Protein AF-A0A6N7NYR9-F1 (afdb_monomer_lite)

Structure (mmCIF, N/CA/C/O backbone):
data_AF-A0A6N7NYR9-F1
#
_entry.id   AF-A0A6N7NYR9-F1
#
loop_
_atom_site.group_PDB
_atom_site.id
_atom_site.type_symbol
_atom_site.label_atom_id
_atom_site.label_alt_id
_atom_site.label_comp_id
_atom_site.label_asym_id
_atom_site.label_entity_id
_atom_site.label_seq_id
_atom_site.pdbx_PDB_ins_code
_atom_site.Cartn_x
_atom_site.Cartn_y
_atom_site.Cartn_z
_atom_site.occupancy
_atom_site.B_iso_or_equiv
_atom_site.auth_seq_id
_atom_site.auth_comp_id
_atom_site.auth_asym_id
_atom_site.auth_atom_id
_atom_site.pdbx_PDB_model_num
ATOM 1 N N . GLN A 1 1 ? -9.505 4.081 -7.356 1.00 65.94 1 GLN A N 1
ATOM 2 C CA . GLN A 1 1 ? -8.941 3.521 -8.604 1.00 65.94 1 GLN A CA 1
ATOM 3 C C . GLN A 1 1 ? -8.918 4.533 -9.745 1.00 65.94 1 GLN A C 1
ATOM 5 O O . GLN A 1 1 ? -7.825 4.899 -10.143 1.00 65.94 1 GLN A O 1
ATOM 10 N N . ILE A 1 2 ? -10.057 5.074 -10.204 1.00 75.88 2 ILE A N 1
ATOM 11 C CA . ILE A 1 2 ? -10.077 6.109 -11.266 1.00 75.88 2 ILE A CA 1
ATOM 12 C C . ILE A 1 2 ? -9.399 7.412 -10.801 1.00 75.88 2 ILE A C 1
ATOM 14 O O . ILE A 1 2 ? -8.433 7.857 -11.411 1.00 75.88 2 ILE A O 1
ATOM 18 N N . ALA A 1 3 ? -9.830 7.973 -9.664 1.00 72.38 3 ALA A N 1
ATOM 19 C CA . ALA A 1 3 ? -9.231 9.189 -9.097 1.00 72.38 3 ALA A CA 1
ATOM 20 C C . ALA A 1 3 ? -7.747 9.008 -8.720 1.00 72.38 3 ALA A C 1
ATOM 22 O O . ALA A 1 3 ? -6.929 9.899 -8.921 1.00 72.38 3 ALA A O 1
ATOM 23 N N . GLY A 1 4 ? -7.396 7.823 -8.214 1.00 71.38 4 GLY A N 1
ATOM 24 C CA . GLY A 1 4 ? -6.023 7.461 -7.870 1.00 71.38 4 GLY A CA 1
ATOM 25 C C . GLY A 1 4 ? -5.103 7.330 -9.089 1.00 71.38 4 GLY A C 1
ATOM 26 O O . GLY A 1 4 ? -3.965 7.787 -9.044 1.00 71.38 4 GLY A O 1
ATOM 27 N N . GLY A 1 5 ? -5.609 6.766 -10.191 1.00 72.75 5 GLY A N 1
ATOM 28 C CA . GLY A 1 5 ? -4.920 6.749 -11.483 1.00 72.75 5 GLY A CA 1
ATOM 29 C C . GLY A 1 5 ? -4.698 8.163 -12.015 1.00 72.75 5 GLY A C 1
ATOM 30 O O . GLY A 1 5 ? -3.567 8.527 -12.302 1.00 72.75 5 GLY A O 1
ATOM 31 N N . TRP A 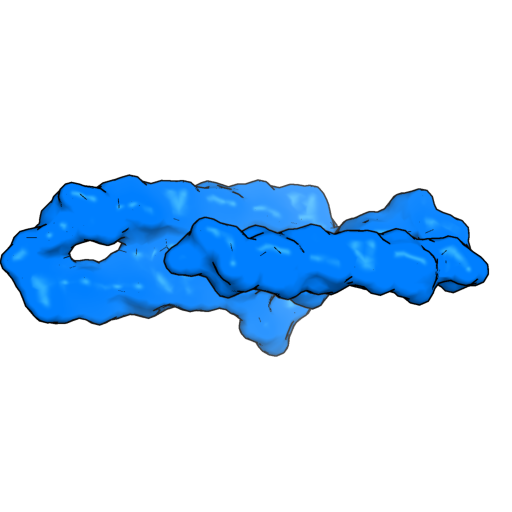1 6 ? -5.733 9.008 -11.997 1.00 78.94 6 TRP A N 1
ATOM 32 C CA . TRP A 1 6 ? -5.621 10.421 -12.384 1.00 78.94 6 TRP A CA 1
ATOM 33 C C . TRP A 1 6 ? -4.576 11.195 -11.555 1.00 78.94 6 TRP A C 1
ATOM 35 O O . TRP A 1 6 ? -3.785 11.969 -12.096 1.00 78.94 6 TRP A O 1
ATOM 45 N N . LEU A 1 7 ? -4.517 10.949 -10.242 1.00 74.69 7 LEU A N 1
ATOM 46 C CA . LEU A 1 7 ? -3.482 11.492 -9.353 1.00 74.69 7 LEU A CA 1
ATOM 47 C C . LEU A 1 7 ? -2.082 10.978 -9.719 1.00 74.69 7 LEU A C 1
ATOM 49 O O . LEU A 1 7 ? -1.133 11.762 -9.765 1.00 74.69 7 LEU A O 1
ATOM 53 N N . GLY A 1 8 ? -1.948 9.680 -10.005 1.00 76.38 8 GLY A N 1
ATOM 54 C CA . GLY A 1 8 ? -0.730 9.063 -10.541 1.00 76.38 8 GLY A CA 1
ATOM 55 C C . GLY A 1 8 ? -0.271 9.702 -11.850 1.00 76.38 8 GLY A C 1
ATOM 56 O O . GLY A 1 8 ? 0.928 9.921 -12.039 1.00 76.38 8 GLY A O 1
ATOM 57 N N . ASP A 1 9 ? -1.219 10.069 -12.707 1.00 80.62 9 ASP A N 1
ATOM 58 C CA . ASP A 1 9 ? -0.951 10.677 -14.002 1.00 80.62 9 ASP A CA 1
ATOM 59 C C . ASP A 1 9 ? -0.490 12.130 -13.890 1.00 80.62 9 ASP A C 1
ATOM 61 O O . ASP A 1 9 ? 0.371 12.556 -14.661 1.00 80.62 9 ASP A O 1
ATOM 65 N N . ARG A 1 10 ? -1.007 12.873 -12.905 1.00 84.00 10 ARG A N 1
ATOM 66 C CA . ARG A 1 10 ? -0.692 14.293 -12.708 1.00 84.00 10 ARG A CA 1
ATOM 67 C C . ARG A 1 10 ? 0.541 14.542 -11.836 1.00 84.00 10 ARG A C 1
ATOM 69 O O . ARG A 1 10 ? 1.304 15.462 -12.114 1.00 84.00 10 ARG A O 1
ATOM 76 N N . LEU A 1 11 ? 0.726 13.768 -10.765 1.00 85.75 11 LEU A N 1
ATOM 77 C CA . LEU A 1 11 ? 1.817 13.966 -9.793 1.00 85.75 11 LEU A CA 1
ATOM 78 C C . LEU A 1 11 ? 3.027 13.058 -10.042 1.00 85.75 11 LEU A C 1
ATOM 80 O O . LEU A 1 11 ? 4.093 13.269 -9.455 1.00 85.75 11 LEU A O 1
ATOM 84 N N . GLY A 1 12 ? 2.862 12.058 -10.907 1.00 87.25 12 GLY A N 1
ATOM 85 C CA . GLY A 1 12 ? 3.843 11.019 -11.160 1.00 87.25 12 GLY A CA 1
ATOM 86 C C . GLY A 1 12 ? 3.841 9.921 -10.085 1.00 87.25 12 GLY A C 1
ATOM 87 O O . GLY A 1 12 ? 3.456 10.143 -8.931 1.00 87.25 12 GLY A O 1
ATOM 88 N N . PRO A 1 13 ? 4.330 8.717 -10.431 1.00 89.31 13 PRO A N 1
ATOM 89 C CA . PRO A 1 13 ? 4.159 7.530 -9.601 1.00 89.31 13 PRO A CA 1
ATOM 90 C C . PRO A 1 13 ? 4.820 7.630 -8.223 1.00 89.31 13 PRO A C 1
ATOM 92 O O . PRO A 1 13 ? 4.248 7.181 -7.236 1.00 89.31 13 PRO A O 1
ATOM 95 N N . ARG A 1 14 ? 5.996 8.264 -8.124 1.00 90.31 14 ARG A N 1
ATOM 96 C CA . ARG A 1 14 ? 6.729 8.388 -6.854 1.00 90.31 14 ARG A CA 1
ATOM 97 C C . ARG A 1 14 ? 5.940 9.166 -5.798 1.00 90.31 14 ARG A C 1
ATOM 99 O O . ARG A 1 14 ? 5.810 8.696 -4.673 1.00 90.31 14 ARG A O 1
ATOM 106 N N . LYS A 1 15 ? 5.431 10.354 -6.144 1.00 91.12 15 LYS A N 1
ATOM 107 C CA . LYS A 1 15 ? 4.694 11.208 -5.196 1.00 91.12 15 LYS A CA 1
ATOM 108 C C . LYS A 1 15 ? 3.362 10.573 -4.815 1.00 91.12 15 LYS A C 1
ATOM 110 O O . LYS A 1 15 ? 3.016 10.552 -3.640 1.00 91.12 15 LYS A O 1
ATOM 115 N N . THR A 1 16 ? 2.659 10.003 -5.789 1.00 91.25 16 THR A N 1
ATOM 116 C CA . THR A 1 16 ? 1.370 9.353 -5.545 1.00 91.25 16 THR A CA 1
ATOM 117 C C . THR A 1 16 ? 1.512 8.135 -4.632 1.00 91.25 16 THR A C 1
ATOM 119 O O . THR A 1 16 ? 0.738 8.015 -3.687 1.00 91.25 16 THR A O 1
ATOM 122 N N . LEU A 1 17 ? 2.530 7.285 -4.826 1.00 90.94 17 LEU A N 1
ATOM 123 C CA . LEU A 1 17 ? 2.792 6.154 -3.924 1.00 90.94 17 LEU A CA 1
ATOM 124 C C . LEU A 1 17 ? 3.156 6.605 -2.504 1.00 90.94 17 LEU A C 1
ATOM 126 O O . LEU A 1 17 ? 2.681 5.998 -1.550 1.00 90.94 17 LEU A O 1
ATOM 130 N N . LEU A 1 18 ? 3.935 7.683 -2.351 1.00 92.75 18 LEU A N 1
ATOM 131 C CA . LEU A 1 18 ? 4.253 8.242 -1.031 1.00 92.75 18 LEU A CA 1
ATOM 132 C C . LEU A 1 18 ? 3.001 8.741 -0.298 1.00 92.75 18 LEU A C 1
ATOM 134 O O . LEU A 1 18 ? 2.831 8.442 0.880 1.00 92.75 18 LEU A O 1
ATOM 138 N N . ILE A 1 19 ? 2.110 9.459 -0.989 1.00 91.06 19 ILE A N 1
ATOM 139 C CA . ILE A 1 19 ? 0.851 9.947 -0.404 1.00 91.06 19 ILE A CA 1
ATOM 140 C C . ILE A 1 19 ? -0.049 8.769 -0.009 1.00 91.06 19 ILE A C 1
ATOM 142 O O . ILE A 1 19 ? -0.567 8.743 1.104 1.00 91.06 19 ILE A O 1
ATOM 146 N N . CYS A 1 20 ? -0.197 7.775 -0.889 1.00 91.12 20 CYS A N 1
ATOM 147 C CA . CYS A 1 20 ? -0.988 6.576 -0.602 1.00 91.12 20 CYS A CA 1
ATOM 148 C C . CYS A 1 20 ? -0.442 5.816 0.607 1.00 91.12 20 CYS A C 1
ATOM 150 O O . CYS A 1 20 ? -1.204 5.473 1.506 1.00 91.12 20 CYS A O 1
ATOM 152 N N . GLY A 1 21 ? 0.878 5.611 0.655 1.00 92.06 21 GLY A N 1
ATOM 153 C CA . GLY A 1 21 ? 1.551 4.964 1.777 1.00 92.06 21 GLY A CA 1
ATOM 154 C C . GLY A 1 21 ? 1.381 5.736 3.084 1.00 92.06 21 GLY A C 1
ATOM 155 O O . GLY A 1 21 ? 1.102 5.129 4.109 1.00 92.06 21 GLY A O 1
ATOM 156 N N . ALA A 1 22 ? 1.468 7.069 3.057 1.00 93.69 22 ALA A N 1
ATOM 157 C CA . ALA A 1 22 ? 1.247 7.895 4.243 1.00 93.69 22 ALA A CA 1
ATOM 158 C C . ALA A 1 22 ? -0.194 7.782 4.773 1.00 93.69 22 ALA A C 1
ATOM 160 O O . ALA A 1 22 ? -0.386 7.603 5.976 1.00 93.69 22 ALA A O 1
ATOM 161 N N . ILE A 1 23 ? -1.195 7.833 3.884 1.00 92.06 23 ILE A N 1
ATOM 162 C CA . ILE A 1 23 ? -2.610 7.652 4.251 1.00 92.06 23 ILE A CA 1
ATOM 163 C C . ILE A 1 23 ? -2.835 6.247 4.817 1.00 92.06 23 ILE A C 1
ATOM 165 O O . ILE A 1 23 ? -3.458 6.110 5.866 1.00 92.06 23 ILE A O 1
ATOM 169 N N . T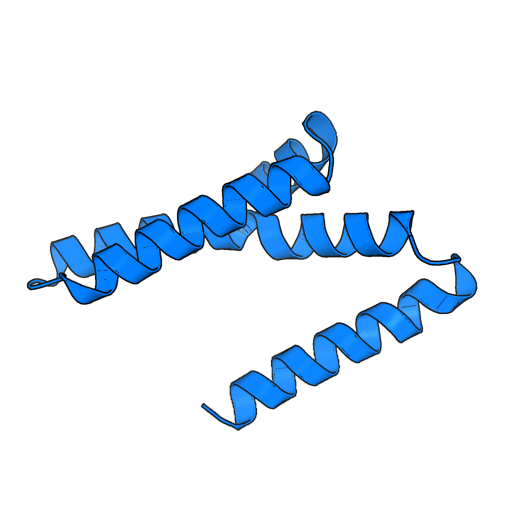RP A 1 24 ? -2.297 5.218 4.157 1.00 94.00 24 TRP A N 1
ATOM 170 C CA . TRP A 1 24 ? -2.400 3.827 4.600 1.00 94.00 24 TRP A CA 1
ATOM 171 C C . TRP A 1 24 ? -1.779 3.616 5.986 1.00 94.00 24 TRP A C 1
ATOM 173 O O . TRP A 1 24 ? -2.424 3.043 6.865 1.00 94.00 24 TRP A O 1
ATOM 183 N N . SER A 1 25 ? -0.572 4.136 6.223 1.00 94.38 25 SER A N 1
ATOM 184 C CA . SER A 1 25 ? 0.103 4.036 7.520 1.00 94.38 25 SER A CA 1
ATOM 185 C C . SER A 1 25 ? -0.674 4.758 8.619 1.00 94.38 25 SER A C 1
ATOM 187 O O . SER A 1 25 ? -0.907 4.185 9.681 1.00 94.38 25 SER A O 1
ATOM 189 N N . ALA A 1 26 ? -1.126 5.990 8.366 1.00 94.25 26 ALA A N 1
ATOM 190 C CA . ALA A 1 26 ? -1.919 6.748 9.332 1.00 94.25 26 ALA A CA 1
ATOM 191 C C . ALA A 1 26 ? -3.245 6.041 9.656 1.00 94.25 26 ALA A C 1
ATOM 193 O O . ALA A 1 26 ? -3.603 5.915 10.825 1.00 94.25 26 ALA A O 1
ATOM 194 N N . ALA A 1 27 ? -3.947 5.532 8.639 1.00 93.75 27 ALA A N 1
ATOM 195 C CA . ALA A 1 27 ? -5.180 4.770 8.817 1.00 93.75 27 ALA A CA 1
ATOM 196 C C . ALA A 1 27 ? -4.948 3.485 9.622 1.00 93.75 27 ALA A C 1
ATOM 198 O O . ALA A 1 27 ? -5.715 3.192 10.534 1.00 93.75 27 ALA A O 1
ATOM 199 N N . THR A 1 28 ? -3.863 2.761 9.344 1.00 94.19 28 THR A N 1
ATOM 200 C CA . THR A 1 28 ? -3.494 1.537 10.071 1.00 94.19 28 THR A CA 1
ATOM 201 C C . THR A 1 28 ? -3.209 1.819 11.545 1.00 94.19 28 THR A C 1
ATOM 203 O O . THR A 1 28 ? -3.706 1.101 12.409 1.00 94.19 28 THR A O 1
ATOM 206 N N . ILE A 1 29 ? -2.482 2.899 11.847 1.00 95.19 29 ILE A N 1
ATOM 207 C CA . ILE A 1 29 ? -2.243 3.338 13.229 1.00 95.19 29 ILE A CA 1
ATOM 208 C C . ILE A 1 29 ? -3.570 3.688 13.910 1.00 95.19 29 ILE A C 1
ATOM 210 O O . ILE A 1 29 ? -3.822 3.213 15.013 1.00 95.19 29 ILE A O 1
ATOM 214 N N . MET A 1 30 ? -4.445 4.454 13.248 1.00 92.50 30 MET A N 1
ATOM 215 C CA . MET A 1 30 ? -5.756 4.816 13.799 1.00 92.50 30 MET A CA 1
ATOM 216 C C . MET A 1 30 ? -6.618 3.593 14.117 1.00 92.50 30 MET A C 1
ATOM 218 O O . MET A 1 30 ? -7.272 3.589 15.155 1.00 92.50 30 MET A O 1
ATOM 222 N N . ILE A 1 31 ? -6.589 2.548 13.280 1.00 94.31 31 ILE A N 1
ATOM 223 C CA . ILE A 1 31 ? -7.308 1.287 13.536 1.00 94.31 31 ILE A CA 1
ATOM 224 C C . ILE A 1 31 ? -6.884 0.667 14.877 1.00 94.31 31 ILE A C 1
ATOM 226 O O . ILE A 1 31 ? -7.733 0.112 15.569 1.00 94.31 31 ILE A O 1
ATOM 230 N N . GLY A 1 32 ? -5.615 0.800 15.277 1.00 93.38 32 GLY A N 1
ATOM 231 C CA . GLY A 1 32 ? -5.115 0.304 16.565 1.00 93.38 32 GLY A CA 1
ATOM 232 C C . GLY A 1 32 ? -5.722 0.986 17.798 1.00 93.38 32 GLY A C 1
ATOM 233 O O . GLY A 1 32 ? -5.662 0.419 18.883 1.00 93.38 32 GLY A O 1
ATOM 234 N N . PHE A 1 33 ? -6.335 2.163 17.634 1.00 95.06 33 PHE A N 1
ATOM 235 C CA . PHE A 1 33 ? -6.983 2.939 18.703 1.00 95.06 33 PHE A CA 1
ATOM 236 C C . PHE A 1 33 ? -8.513 2.980 18.569 1.00 95.06 33 PHE A C 1
ATOM 238 O O . PHE A 1 33 ? -9.183 3.804 19.188 1.00 95.06 33 PHE A O 1
ATOM 245 N N . VAL A 1 34 ? -9.092 2.140 17.710 1.00 95.56 34 VAL A N 1
ATOM 246 C CA . VAL A 1 34 ? -10.540 2.100 17.500 1.00 95.56 34 VAL A CA 1
ATOM 247 C C . VAL A 1 34 ? -11.228 1.373 18.654 1.00 95.56 34 VAL A C 1
ATOM 249 O O . VAL A 1 34 ? -10.991 0.192 18.881 1.00 95.56 34 VAL A O 1
ATOM 252 N N . GLU A 1 35 ? -12.162 2.059 19.311 1.00 93.81 35 GLU A N 1
ATOM 253 C CA . GLU A 1 35 ? -12.953 1.509 20.426 1.00 93.81 35 GLU A CA 1
ATOM 254 C C . GLU A 1 35 ? -14.433 1.262 20.069 1.00 93.81 35 GLU A C 1
ATOM 256 O O . GLU A 1 35 ? -15.207 0.781 20.893 1.00 93.81 35 GLU A O 1
ATOM 261 N N . GLY A 1 36 ? -14.862 1.579 18.841 1.00 94.31 36 GLY A N 1
ATOM 262 C CA . GLY A 1 36 ? -16.272 1.506 18.455 1.00 94.31 36 GLY A CA 1
ATOM 263 C C . GLY A 1 36 ? -16.511 1.254 16.968 1.00 94.31 36 GLY A C 1
ATOM 264 O O . GLY A 1 36 ? -15.649 1.471 16.120 1.00 94.31 36 GLY A O 1
ATOM 265 N N . ALA A 1 37 ? -17.725 0.813 16.631 1.00 94.25 37 ALA A N 1
ATOM 266 C CA . ALA A 1 37 ? -18.083 0.459 15.256 1.00 94.25 37 ALA A CA 1
ATOM 267 C C . ALA A 1 37 ? -17.982 1.652 14.287 1.00 94.25 37 ALA A C 1
ATOM 269 O O . ALA A 1 37 ? -17.496 1.503 13.170 1.00 94.25 37 ALA A O 1
ATOM 270 N N . MET A 1 38 ? -18.392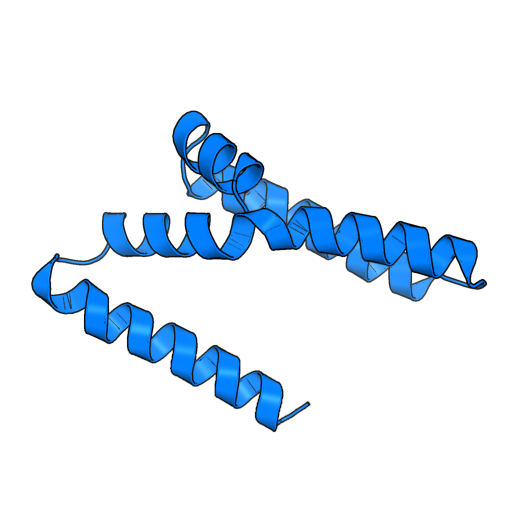 2.851 14.714 1.00 93.38 38 MET A N 1
ATOM 271 C CA . MET A 1 38 ? -18.351 4.038 13.853 1.00 93.38 38 MET A CA 1
ATOM 272 C C . MET A 1 38 ? -16.916 4.512 13.584 1.00 93.38 38 MET A C 1
ATOM 274 O O . MET A 1 38 ? -16.576 4.841 12.447 1.00 93.38 38 MET A O 1
ATOM 278 N N . SER A 1 39 ? -16.048 4.495 14.603 1.00 91.25 39 SER A N 1
ATOM 279 C CA . SER A 1 39 ? -14.627 4.817 14.433 1.00 91.25 39 SER A CA 1
ATOM 280 C C . SER A 1 39 ? -13.907 3.759 13.594 1.00 91.25 39 SER A C 1
ATOM 282 O O . SER A 1 39 ? -13.063 4.119 12.773 1.00 91.25 39 SER A O 1
ATOM 284 N N . LEU A 1 40 ? -14.307 2.484 13.688 1.00 93.31 40 LEU A N 1
ATOM 285 C CA . LEU A 1 40 ? -13.817 1.428 12.800 1.00 93.31 40 LEU A CA 1
ATOM 286 C C . LEU A 1 40 ? -14.176 1.698 11.338 1.00 93.31 40 LEU A C 1
ATOM 288 O O . LEU A 1 40 ? -13.315 1.600 10.464 1.00 93.31 40 LEU A O 1
ATOM 292 N N . VAL A 1 41 ? -15.438 2.047 11.066 1.00 95.44 41 VAL A N 1
ATOM 293 C CA . VAL A 1 41 ? -15.916 2.352 9.709 1.00 95.44 41 VAL A CA 1
ATOM 294 C C . VAL A 1 41 ? -15.162 3.545 9.129 1.00 95.44 41 VAL A C 1
ATOM 296 O O . VAL A 1 41 ? -14.677 3.462 8.001 1.00 95.44 41 VAL A O 1
ATOM 299 N N . ALA A 1 42 ? -14.992 4.620 9.902 1.00 92.69 42 ALA A N 1
ATOM 300 C CA . ALA A 1 42 ? -14.228 5.788 9.470 1.00 92.69 42 ALA A CA 1
ATOM 301 C C . ALA A 1 42 ? -12.763 5.434 9.158 1.00 92.69 42 ALA A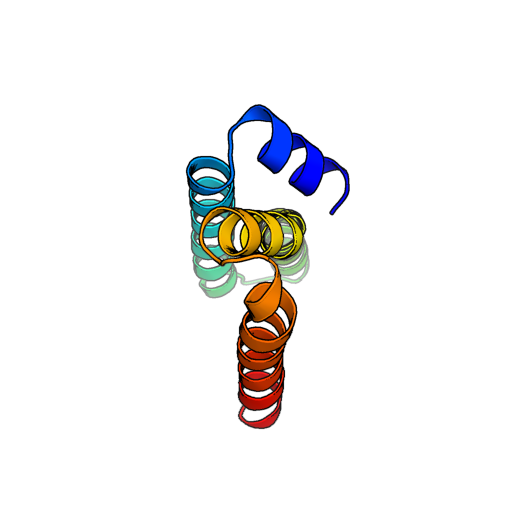 C 1
ATOM 303 O O . ALA A 1 42 ? -12.245 5.802 8.101 1.00 92.69 42 ALA A O 1
ATOM 304 N N . ALA A 1 43 ? -12.108 4.663 10.031 1.00 93.12 43 ALA A N 1
ATOM 305 C CA . ALA A 1 43 ? -10.724 4.249 9.829 1.00 93.12 43 ALA A CA 1
ATOM 306 C C . ALA A 1 43 ? -10.564 3.333 8.599 1.00 93.12 43 ALA A C 1
ATOM 308 O O . ALA A 1 43 ? -9.626 3.499 7.819 1.00 93.12 43 ALA A O 1
ATOM 309 N N . ARG A 1 44 ? -11.514 2.418 8.359 1.00 94.00 44 ARG A N 1
ATOM 310 C CA . ARG A 1 44 ? -11.536 1.555 7.163 1.00 94.00 44 ARG A CA 1
ATOM 311 C C . ARG A 1 44 ? -11.831 2.322 5.883 1.00 94.00 44 ARG A C 1
ATOM 313 O O . ARG A 1 44 ? -11.259 2.004 4.844 1.00 94.00 44 ARG A O 1
ATOM 320 N N . PHE A 1 45 ? -12.675 3.345 5.953 1.00 92.75 45 PHE A N 1
ATOM 321 C CA . PHE A 1 45 ? -12.922 4.227 4.821 1.00 92.75 45 PHE A CA 1
ATOM 322 C C . PHE A 1 45 ? -11.644 4.975 4.419 1.00 92.75 45 PHE A C 1
ATOM 324 O O . PHE A 1 45 ? -11.274 4.972 3.245 1.00 92.75 45 PHE A O 1
ATOM 331 N N . LEU A 1 46 ? -10.913 5.532 5.392 1.00 91.12 46 LEU A N 1
ATOM 332 C CA . LEU A 1 46 ? -9.619 6.180 5.149 1.00 91.12 46 LEU A CA 1
ATOM 333 C C . LEU A 1 46 ? -8.573 5.206 4.597 1.00 91.12 46 LEU A C 1
ATOM 335 O O . LEU A 1 46 ? -7.858 5.549 3.654 1.00 91.12 46 LEU A O 1
ATOM 339 N N . LEU A 1 47 ? -8.523 3.982 5.130 1.00 92.69 47 LEU A N 1
ATOM 340 C CA . LEU A 1 47 ? -7.657 2.925 4.610 1.00 92.69 47 LEU A CA 1
ATOM 341 C C . LEU A 1 47 ? -7.953 2.647 3.126 1.00 92.69 47 LEU A C 1
ATOM 343 O O . LEU A 1 47 ? -7.041 2.666 2.300 1.00 92.69 47 LEU A O 1
ATOM 347 N N . GLY A 1 48 ? -9.234 2.498 2.768 1.00 90.38 48 GLY A N 1
ATOM 348 C CA . GLY A 1 48 ? -9.662 2.272 1.385 1.00 90.38 48 GLY A CA 1
ATOM 349 C C . GLY A 1 48 ? -9.302 3.419 0.432 1.00 90.38 48 GLY A C 1
ATOM 350 O O . GLY A 1 48 ? -8.957 3.176 -0.728 1.00 90.38 48 GLY A O 1
ATOM 351 N N . ILE A 1 49 ? -9.311 4.670 0.910 1.00 87.56 49 ILE A N 1
ATOM 352 C CA . ILE A 1 49 ? -8.824 5.824 0.133 1.00 87.56 49 ILE A CA 1
ATOM 353 C C . ILE A 1 49 ? -7.322 5.683 -0.160 1.00 87.56 49 ILE A C 1
ATOM 355 O O . ILE A 1 49 ? -6.904 5.902 -1.300 1.00 87.56 49 ILE A O 1
ATOM 359 N N . GLY A 1 50 ? -6.522 5.290 0.838 1.00 84.25 50 GLY A N 1
ATOM 360 C CA . GLY A 1 50 ? -5.078 5.084 0.689 1.00 84.25 50 GLY A CA 1
ATOM 361 C C . GLY A 1 50 ? -4.728 3.965 -0.296 1.00 84.25 50 GLY A C 1
ATOM 362 O O . GLY A 1 50 ? -3.851 4.129 -1.145 1.00 84.25 50 GLY A O 1
ATOM 363 N N . GLU A 1 51 ? -5.458 2.850 -0.252 1.00 85.69 51 GLU A N 1
ATOM 364 C CA . GLU A 1 51 ? -5.216 1.690 -1.124 1.00 85.69 51 GLU A CA 1
ATOM 365 C C . GLU A 1 51 ? -5.713 1.903 -2.560 1.00 85.69 51 GLU A C 1
ATOM 367 O O . GLU A 1 51 ? -5.146 1.370 -3.519 1.00 85.69 51 GLU A O 1
ATOM 372 N N . GLY A 1 52 ? -6.739 2.739 -2.740 1.00 83.12 52 GLY A N 1
ATOM 373 C CA . GLY A 1 52 ? -7.440 2.903 -4.009 1.00 83.12 52 GLY A CA 1
ATOM 374 C C . GLY A 1 52 ? -6.587 3.399 -5.185 1.00 83.12 52 GLY A C 1
ATOM 375 O O . GLY A 1 52 ? -7.015 3.227 -6.331 1.00 83.12 52 GLY A O 1
ATOM 376 N N . SER A 1 53 ? -5.422 4.013 -4.951 1.00 80.25 53 SER A N 1
ATOM 377 C CA . SER A 1 53 ? -4.478 4.448 -6.006 1.00 80.25 53 SER A CA 1
ATOM 378 C C . SER A 1 53 ? -3.243 3.569 -6.129 1.00 80.25 53 SER A C 1
ATOM 380 O O . SER A 1 53 ? -2.534 3.676 -7.132 1.00 80.25 53 SER A O 1
ATOM 382 N N . ALA A 1 54 ? -2.937 2.763 -5.113 1.00 84.50 54 ALA A N 1
ATOM 383 C CA . ALA A 1 54 ? -1.629 2.134 -4.980 1.00 84.50 54 ALA A CA 1
ATOM 384 C C . ALA A 1 54 ? -1.346 1.189 -6.153 1.00 84.50 54 ALA A C 1
ATOM 386 O O . ALA A 1 54 ? -0.306 1.299 -6.797 1.00 84.50 54 ALA A O 1
ATOM 387 N N . PHE A 1 55 ? -2.316 0.342 -6.502 1.00 85.56 55 PHE A N 1
ATOM 388 C CA . PHE A 1 55 ? -2.173 -0.656 -7.560 1.00 85.56 55 PHE A CA 1
ATOM 389 C C . PHE A 1 55 ? -1.941 -0.073 -8.976 1.00 85.56 55 PHE A C 1
ATOM 391 O O . PHE A 1 55 ? -0.925 -0.416 -9.594 1.00 85.56 55 PHE A O 1
ATOM 398 N N . PRO A 1 56 ? -2.781 0.844 -9.512 1.00 86.19 56 PRO A N 1
ATOM 399 C CA . PRO A 1 56 ? -2.532 1.435 -10.832 1.00 86.19 56 PRO A CA 1
ATOM 400 C C . PRO A 1 56 ? -1.245 2.274 -10.864 1.00 86.19 56 PRO A C 1
ATOM 402 O O . PRO A 1 56 ? -0.508 2.253 -11.851 1.00 86.19 56 PRO A O 1
ATOM 405 N N . THR A 1 57 ? -0.922 2.961 -9.765 1.00 88.56 57 THR A N 1
ATOM 406 C CA . THR A 1 57 ? 0.290 3.786 -9.671 1.00 88.56 57 THR A CA 1
ATOM 407 C C . THR A 1 57 ? 1.557 2.930 -9.627 1.00 88.56 57 THR A C 1
ATOM 409 O O . THR A 1 57 ? 2.528 3.241 -10.316 1.00 88.56 57 THR A O 1
ATOM 412 N N . ALA A 1 58 ? 1.547 1.827 -8.871 1.00 88.19 58 ALA A N 1
ATOM 413 C CA . ALA A 1 58 ? 2.644 0.862 -8.817 1.00 88.19 58 ALA A CA 1
ATOM 414 C C . ALA A 1 58 ? 2.841 0.164 -10.168 1.00 88.19 58 ALA A C 1
ATOM 416 O O . ALA A 1 58 ? 3.971 0.021 -10.631 1.00 88.19 58 ALA A O 1
ATOM 417 N N . THR A 1 59 ? 1.744 -0.180 -10.851 1.00 89.31 59 THR A N 1
ATOM 418 C CA . THR A 1 59 ? 1.789 -0.743 -12.207 1.00 89.31 59 THR A CA 1
ATOM 419 C C . THR A 1 59 ? 2.466 0.218 -13.181 1.00 89.31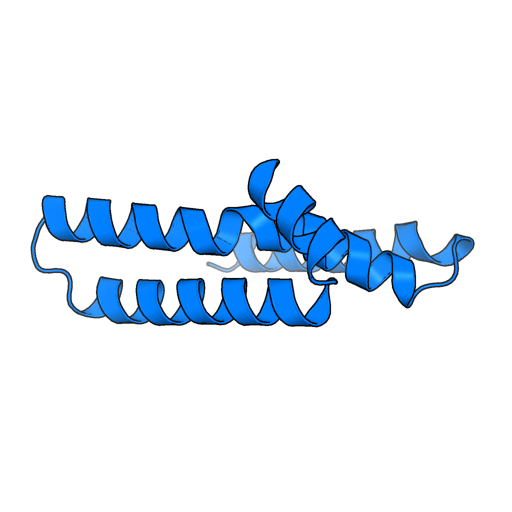 59 THR A C 1
ATOM 421 O O . THR A 1 59 ? 3.349 -0.181 -13.945 1.00 89.31 59 THR A O 1
ATOM 424 N N . ARG A 1 60 ? 2.119 1.509 -13.111 1.00 87.62 60 ARG A N 1
ATOM 425 C CA . ARG A 1 60 ? 2.749 2.551 -13.927 1.00 87.62 60 ARG A CA 1
ATOM 426 C C . ARG A 1 60 ? 4.220 2.767 -13.565 1.00 87.62 60 ARG A C 1
ATOM 428 O O . ARG A 1 60 ? 5.048 2.904 -14.461 1.00 87.62 60 ARG A O 1
ATOM 435 N N . ALA A 1 61 ? 4.559 2.759 -12.277 1.00 90.81 61 ALA A N 1
ATOM 436 C CA . ALA A 1 61 ? 5.942 2.848 -11.813 1.00 90.81 61 ALA A CA 1
ATOM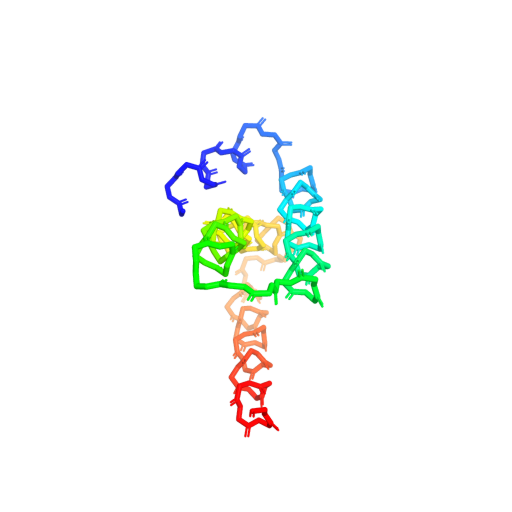 437 C C . ALA A 1 61 ? 6.797 1.704 -12.380 1.00 90.81 61 ALA A C 1
ATOM 439 O O . ALA A 1 61 ? 7.869 1.945 -12.932 1.00 90.81 61 ALA A O 1
ATOM 440 N N . LEU A 1 62 ? 6.279 0.475 -12.318 1.00 92.56 62 LEU A N 1
ATOM 441 C CA . LEU A 1 62 ? 6.939 -0.707 -12.857 1.00 92.56 62 LEU A CA 1
ATOM 442 C C . LEU A 1 62 ? 7.111 -0.610 -14.377 1.00 92.56 62 LEU A C 1
ATOM 444 O O . LEU A 1 62 ? 8.188 -0.899 -14.891 1.00 92.56 62 LEU A O 1
ATOM 448 N N . ALA A 1 63 ? 6.092 -0.141 -15.101 1.00 90.31 63 ALA A N 1
ATOM 449 C CA . ALA A 1 63 ? 6.185 0.062 -16.546 1.00 90.31 63 ALA A CA 1
ATOM 450 C C . ALA A 1 63 ? 7.241 1.114 -16.939 1.00 90.31 63 ALA A C 1
ATOM 452 O O . ALA A 1 63 ? 7.880 0.964 -17.981 1.00 90.31 63 ALA A O 1
ATOM 453 N N . ASN A 1 64 ? 7.449 2.144 -16.111 1.00 90.81 64 ASN A N 1
ATOM 454 C CA . ASN A 1 64 ? 8.468 3.170 -16.348 1.00 90.81 64 ASN A CA 1
ATOM 455 C C . ASN A 1 64 ? 9.900 2.647 -16.161 1.00 90.81 64 ASN A C 1
ATOM 457 O O . ASN A 1 64 ? 10.818 3.184 -16.773 1.00 90.81 64 ASN A O 1
ATOM 461 N N . TRP A 1 65 ? 10.103 1.644 -15.303 1.00 90.94 65 TRP A N 1
ATOM 462 C CA . TRP A 1 65 ? 11.433 1.108 -14.985 1.00 90.94 65 TRP A CA 1
ATOM 463 C C . TRP A 1 65 ? 11.771 -0.190 -15.720 1.00 90.94 65 TRP A C 1
ATOM 465 O O . TRP A 1 65 ? 12.945 -0.506 -15.886 1.00 90.94 65 TRP A O 1
ATOM 475 N N . MET A 1 66 ? 10.766 -0.933 -16.185 1.00 94.44 66 MET A N 1
ATOM 476 C CA . MET A 1 66 ? 10.964 -2.202 -16.880 1.00 94.44 66 MET A CA 1
ATOM 477 C C . MET A 1 66 ? 10.895 -2.047 -18.400 1.00 94.44 66 MET A C 1
ATOM 479 O O . MET A 1 66 ? 9.970 -1.430 -18.944 1.00 94.44 66 MET A O 1
ATOM 483 N N . ALA A 1 67 ? 11.835 -2.707 -19.081 1.00 94.00 67 ALA A N 1
ATOM 484 C CA . ALA A 1 67 ? 11.792 -2.919 -20.524 1.00 94.00 67 ALA A CA 1
ATOM 485 C C . ALA A 1 67 ? 10.477 -3.604 -20.932 1.00 94.00 67 ALA A C 1
ATOM 487 O O . ALA A 1 67 ? 9.947 -4.438 -20.192 1.00 94.00 67 ALA A O 1
ATOM 488 N N . ALA A 1 68 ? 9.924 -3.213 -22.083 1.00 92.69 68 ALA A N 1
ATOM 489 C CA . ALA A 1 68 ? 8.562 -3.567 -22.484 1.00 92.69 68 ALA A CA 1
ATOM 490 C C . ALA A 1 68 ? 8.312 -5.086 -22.543 1.00 92.69 68 ALA A C 1
ATOM 492 O O . ALA A 1 68 ? 7.261 -5.544 -22.098 1.00 92.69 68 ALA A O 1
ATOM 493 N N . ASP A 1 69 ? 9.301 -5.850 -23.003 1.00 95.25 69 ASP A N 1
ATOM 494 C CA . ASP A 1 69 ? 9.318 -7.315 -23.081 1.00 95.25 69 ASP A CA 1
ATOM 495 C C . ASP A 1 69 ? 9.284 -8.001 -21.702 1.00 95.25 69 ASP A C 1
ATOM 497 O O . ASP A 1 69 ? 8.772 -9.111 -21.567 1.00 95.25 69 ASP A O 1
ATOM 501 N N . ARG A 1 70 ? 9.771 -7.331 -20.650 1.00 94.81 70 ARG A N 1
ATOM 502 C CA . ARG A 1 70 ? 9.868 -7.889 -19.287 1.00 94.81 70 ARG A CA 1
ATOM 503 C C . ARG A 1 70 ? 8.745 -7.464 -18.348 1.00 94.81 70 ARG A C 1
ATOM 505 O O . ARG A 1 70 ? 8.640 -8.003 -17.245 1.00 94.81 70 ARG A O 1
ATOM 512 N N . ARG A 1 71 ? 7.891 -6.520 -18.755 1.00 93.69 71 ARG A N 1
ATOM 513 C CA . ARG A 1 71 ? 6.810 -5.982 -17.904 1.00 93.69 71 ARG A CA 1
ATOM 514 C C . ARG A 1 71 ? 5.843 -7.064 -17.432 1.00 93.69 71 ARG A C 1
ATOM 516 O O . ARG A 1 71 ? 5.474 -7.062 -16.263 1.00 93.69 71 ARG A O 1
ATOM 523 N N . GLY A 1 72 ? 5.473 -7.996 -18.315 1.00 92.88 72 GLY A N 1
ATOM 524 C CA . GLY A 1 72 ? 4.565 -9.097 -17.979 1.00 92.88 72 GLY A CA 1
ATOM 525 C C . GLY A 1 72 ? 5.133 -10.014 -16.896 1.00 92.88 72 GLY A C 1
ATOM 526 O O . GLY A 1 72 ? 4.455 -10.300 -15.913 1.00 92.88 72 GLY A O 1
ATOM 527 N N . PHE A 1 73 ? 6.405 -10.402 -17.024 1.00 94.62 73 PHE A N 1
ATOM 528 C CA . PHE A 1 73 ? 7.092 -11.217 -16.020 1.00 94.62 73 PHE A CA 1
ATOM 529 C C . PHE A 1 73 ? 7.212 -10.492 -14.674 1.00 94.62 73 PHE A C 1
ATOM 531 O O . PHE A 1 73 ? 6.892 -11.059 -13.631 1.00 94.62 73 PHE A O 1
ATOM 538 N N . ALA A 1 74 ? 7.606 -9.216 -14.697 1.00 93.56 74 ALA A N 1
ATOM 539 C CA . ALA A 1 74 ? 7.734 -8.407 -13.491 1.00 93.56 74 ALA A CA 1
ATOM 540 C C . ALA A 1 74 ? 6.392 -8.248 -12.749 1.00 93.56 74 ALA A C 1
ATOM 542 O O . ALA A 1 74 ? 6.343 -8.438 -11.536 1.00 93.56 74 ALA A O 1
ATOM 543 N N . GLN A 1 75 ? 5.294 -7.992 -13.474 1.00 94.38 75 GLN A N 1
ATOM 544 C CA . GLN A 1 75 ? 3.946 -7.980 -12.891 1.00 94.38 75 GLN A CA 1
ATOM 545 C C . GLN A 1 75 ? 3.538 -9.352 -12.344 1.00 94.38 75 GLN A C 1
ATOM 547 O O . GLN A 1 75 ? 2.960 -9.439 -11.260 1.00 94.38 75 GLN A O 1
ATOM 552 N N . GLY A 1 76 ? 3.864 -10.429 -13.065 1.00 93.75 76 GLY A N 1
ATOM 553 C CA . GLY A 1 76 ? 3.600 -11.799 -12.629 1.00 93.75 76 GLY A CA 1
ATOM 554 C C . GLY A 1 76 ? 4.223 -12.106 -11.267 1.00 93.75 76 GLY A C 1
ATOM 555 O O . GLY A 1 76 ? 3.540 -12.634 -10.391 1.00 93.75 76 GLY A O 1
ATOM 556 N N . ILE A 1 77 ? 5.477 -11.693 -11.052 1.00 94.62 77 ILE A N 1
ATOM 557 C CA . ILE A 1 77 ? 6.153 -11.820 -9.753 1.00 94.62 77 ILE A CA 1
ATOM 558 C C . ILE A 1 77 ? 5.412 -11.030 -8.667 1.00 94.62 77 ILE A C 1
ATOM 560 O O . ILE A 1 77 ? 5.108 -11.585 -7.611 1.00 94.62 77 ILE A O 1
ATOM 564 N N . THR A 1 78 ? 5.084 -9.757 -8.912 1.00 91.56 78 THR A N 1
ATOM 565 C CA . THR A 1 78 ? 4.371 -8.920 -7.931 1.00 91.56 78 THR A CA 1
ATOM 566 C C . THR A 1 78 ? 3.040 -9.550 -7.507 1.00 91.56 78 THR A C 1
ATOM 568 O O . THR A 1 78 ? 2.735 -9.617 -6.316 1.00 91.56 78 THR A O 1
ATOM 571 N N . HIS A 1 79 ? 2.270 -10.078 -8.459 1.00 92.31 79 HIS A N 1
ATOM 572 C CA . HIS A 1 79 ? 1.007 -10.756 -8.174 1.00 92.31 79 HIS A CA 1
ATOM 573 C C . HIS A 1 79 ? 1.176 -12.092 -7.448 1.00 92.31 79 HIS A C 1
ATOM 575 O O . HIS A 1 79 ? 0.360 -12.411 -6.580 1.00 92.31 79 HIS A O 1
ATOM 581 N N . ALA A 1 80 ? 2.215 -12.862 -7.779 1.00 94.81 80 ALA A N 1
ATOM 582 C CA . ALA A 1 80 ? 2.518 -14.109 -7.087 1.00 94.81 80 ALA A CA 1
ATOM 583 C C . ALA A 1 80 ? 2.772 -13.855 -5.594 1.00 94.81 80 ALA A C 1
ATOM 585 O O . ALA A 1 80 ? 2.165 -14.516 -4.754 1.00 94.81 80 ALA A O 1
ATOM 586 N N . PHE A 1 81 ? 3.574 -12.839 -5.259 1.00 93.06 81 PHE A N 1
ATOM 587 C CA . PHE A 1 81 ? 3.825 -12.462 -3.865 1.00 93.06 81 PHE A CA 1
ATOM 588 C C . PHE A 1 81 ? 2.583 -11.921 -3.153 1.00 93.06 81 PHE A C 1
ATOM 590 O O . PHE A 1 81 ? 2.356 -12.276 -2.000 1.00 93.06 81 PHE A O 1
ATOM 597 N N . ALA A 1 82 ? 1.747 -11.124 -3.827 1.00 90.81 82 ALA A N 1
ATOM 598 C CA . ALA A 1 82 ? 0.491 -10.651 -3.239 1.00 90.81 82 ALA A CA 1
ATOM 599 C C . ALA A 1 82 ? -0.435 -11.819 -2.848 1.00 90.81 82 ALA A C 1
ATOM 601 O O . ALA A 1 82 ? -1.001 -11.831 -1.755 1.00 90.81 82 ALA A O 1
ATOM 602 N N . ARG A 1 83 ? -0.553 -12.834 -3.717 1.00 93.75 83 ARG A N 1
ATOM 603 C CA . ARG A 1 83 ? -1.340 -14.045 -3.434 1.00 93.75 83 ARG A CA 1
ATOM 604 C C . ARG A 1 83 ? -0.712 -14.920 -2.359 1.00 93.75 83 ARG A C 1
ATOM 606 O O . ARG A 1 83 ? -1.444 -15.460 -1.539 1.00 93.75 83 ARG A O 1
ATOM 613 N N . LEU A 1 84 ? 0.613 -15.045 -2.358 1.00 95.38 84 LEU A N 1
ATOM 614 C CA . LEU A 1 84 ? 1.331 -15.784 -1.325 1.00 95.38 84 LEU A CA 1
ATOM 615 C C . LEU A 1 84 ? 1.111 -15.154 0.055 1.00 95.38 84 LEU A C 1
ATOM 617 O O . LEU A 1 84 ? 0.804 -15.873 0.996 1.00 95.38 84 LEU A O 1
ATOM 621 N N . GLY A 1 85 ? 1.203 -13.826 0.165 1.00 91.38 85 GLY A N 1
ATOM 622 C CA . GLY A 1 85 ? 0.924 -13.110 1.412 1.00 91.38 85 GLY A CA 1
ATOM 623 C C . GLY A 1 85 ? -0.484 -13.396 1.932 1.00 91.38 85 GLY A C 1
ATOM 624 O O . GLY A 1 85 ? -0.633 -13.816 3.072 1.00 91.38 85 GLY A O 1
ATOM 625 N N . ASN A 1 86 ? -1.495 -13.289 1.064 1.00 91.94 86 ASN A N 1
ATOM 626 C CA . ASN A 1 86 ? -2.884 -13.599 1.418 1.00 91.94 86 ASN A CA 1
ATOM 627 C C . ASN A 1 86 ? -3.120 -15.077 1.787 1.00 91.94 86 ASN A C 1
ATOM 629 O O . ASN A 1 86 ? -4.128 -15.394 2.399 1.00 91.94 86 ASN A O 1
ATOM 633 N N . ALA A 1 87 ? -2.253 -16.000 1.368 1.00 94.94 87 ALA A N 1
ATOM 634 C CA . ALA A 1 87 ? -2.357 -17.405 1.758 1.00 94.94 87 ALA A CA 1
ATOM 635 C C . ALA A 1 87 ? -1.764 -17.681 3.151 1.00 94.94 87 ALA A C 1
ATOM 637 O O . ALA A 1 87 ? -2.086 -18.701 3.753 1.00 94.94 87 ALA A O 1
ATOM 638 N N . LEU A 1 88 ? -0.875 -16.809 3.637 1.00 95.06 88 LEU A N 1
ATOM 639 C CA . LEU A 1 88 ? -0.148 -16.984 4.898 1.00 95.06 88 LEU A CA 1
ATOM 640 C C . LEU A 1 88 ? -0.803 -16.278 6.096 1.00 95.06 88 LEU A C 1
ATOM 642 O O . LEU A 1 88 ? -0.457 -16.603 7.230 1.00 95.06 88 LEU A O 1
ATOM 646 N N . THR A 1 89 ? -1.698 -15.317 5.861 1.00 86.25 89 THR A N 1
ATOM 647 C CA . THR A 1 89 ? -2.399 -14.519 6.885 1.00 86.25 89 THR A CA 1
ATOM 648 C C . THR A 1 89 ? -3.895 -14.762 6.838 1.00 86.25 89 THR A C 1
ATOM 650 O O . THR A 1 89 ? -4.486 -14.998 7.911 1.00 86.25 89 THR A O 1
#

Foldseek 3Di:
DVVLLVCCVVVNLVVSLVVLVVQLVVLVVQCVVDPDDVSNVVSVVSNCVSPVNNVSSVLVVLVVVDDPVCSVVVVVVVVVVVVVVVVVD

pLDDT: mean 89.85, std 6.24, range [65.94, 95.56]

Radius of gyration: 15.19 Å; chains: 1; bounding box: 30×32×44 Å

Sequence (89 aa):
QIAGGWLGDRLGPRKTLLICGAIWSAATIMIGFVEGAMSLVAARFLLGIGEGSAFPTATRALANWMAADRRGFAQGITHAFARLGNALT

Secondary structure (DSSP, 8-state):
-HHHHHHHHHH-HHHHHHHHHHHHHHHHHHHTT--SHHHHHHHHHHHHHHHTTHHHHHHHHHHHHS-GGGHHHHHHHHHHHHHHHHHH-